Protein AF-A0A6P8H758-F1 (afdb_monomer)

Sequence (131 aa):
MPLFGKRHKSPRRKLEAGASNTLKSSLGLPEHSGNPSDPNNPVKLTLGGNELVFQDGEWYSETNPGVGGKGSAEVNKLQKQNTQLKEENNYLKYKIDVLLDMLAATTADCNVIEKELETLQSQKRTRSMQR

Radius of gyration: 37.42 Å; Cα contacts (8 Å, |Δi|>4): 47; chains: 1; bounding box: 58×77×105 Å

Solvent-accessible surface area (backbone atoms only — not comparable to full-atom values): 8219 Å² total; per-residue (Å²): 139,88,84,89,79,87,80,75,72,70,77,77,77,57,91,69,84,66,83,65,96,63,77,86,61,58,81,65,70,66,89,63,95,60,69,95,82,42,91,89,59,69,56,72,46,55,51,94,92,42,42,29,36,47,52,100,93,43,80,43,67,70,41,54,101,81,59,58,49,61,68,52,49,49,50,52,50,52,49,52,51,50,52,51,51,48,52,52,53,51,51,51,50,52,52,49,54,54,51,50,52,52,49,50,51,52,51,52,51,50,57,51,51,52,51,53,52,51,52,52,51,53,53,52,55,54,56,62,73,76,109

Secondary structure (DSSP, 8-state):
--------------TTTT--S------------S-TT-TTS-EEEEETTEEEEEETTEEEE-S-TTTSHHHHHHHHHHHHHHHHHHHHHHHHHHHHHHHHHHHHHHHHHHHHHHHHHHHHHHHHHHHHHT-

Foldseek 3Di:
DDDDDDPPPPPPPDPPPPPDDDAPQPPPPPPPPDDPPDPPDWDWGDGPNWIWTDDPNDIDTPPDPVVVCPVVVVVVVVVVVVVVVVVVVVVVVVVVVVVVVVVVVVVVVVVVVVVVVVVVVVVVVVVVVVD

Nearest PDB structures (foldseek):
  4bdy-assembly1_A  TM=5.944E-01  e=5.596E+00  Human spumaretrovirus
  3oyj-assembly1_A-2  TM=6.242E-01  e=5.247E+00  Human spumaretrovirus
  5yvd-assembly1_A  TM=7.396E-01  e=9.991E+00  Middle East respiratory syndrome-related coronavirus
  7ui0-assembly1_A  TM=4.454E-01  e=3.343E+00  Human alphaherpesvirus 1 strain KOS

Mean predicted aligned error: 18.82 Å

Organism: Actinia tenebrosa (NCBI:txid6105)

InterPro domains:
  IPR028118 Chibby family [PF14645] (2-117)
  IPR028118 Chibby family [cd07429] (1-109)

Structure (mmCIF, N/CA/C/O backbone):
data_AF-A0A6P8H758-F1
#
_entry.id   AF-A0A6P8H758-F1
#
loop_
_atom_site.group_PDB
_atom_site.id
_atom_site.type_symbol
_atom_site.label_atom_id
_atom_site.label_alt_id
_atom_site.label_comp_id
_atom_site.label_asym_id
_atom_site.label_entity_id
_atom_site.label_seq_id
_atom_site.pdbx_PDB_ins_code
_atom_site.Cartn_x
_atom_site.Cartn_y
_atom_site.Cartn_z
_atom_site.occupancy
_atom_site.B_iso_or_equiv
_atom_site.auth_seq_id
_atom_site.auth_comp_id
_atom_site.auth_asym_id
_atom_site.auth_atom_id
_atom_site.pdbx_PDB_model_num
ATOM 1 N N . MET A 1 1 ? 2.441 71.612 -24.488 1.00 49.22 1 MET A N 1
ATOM 2 C CA . MET A 1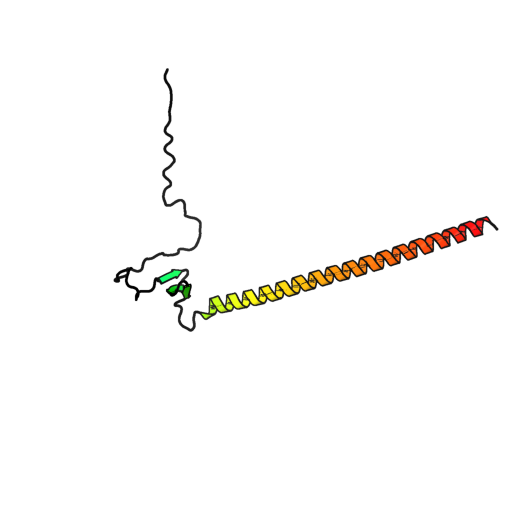 1 ? 1.441 70.697 -25.102 1.00 49.22 1 MET A CA 1
ATOM 3 C C . MET A 1 1 ? 1.863 70.513 -26.557 1.00 49.22 1 MET A C 1
ATOM 5 O O . MET A 1 1 ? 2.207 71.560 -27.095 1.00 49.22 1 MET A O 1
ATOM 9 N N . PRO A 1 2 ? 1.918 69.324 -27.208 1.00 51.97 2 PRO A N 1
ATOM 10 C CA . PRO A 1 2 ? 1.276 68.006 -26.977 1.00 51.97 2 PRO A CA 1
ATOM 11 C C . PRO A 1 2 ? 2.298 66.830 -26.782 1.00 51.97 2 PRO A C 1
ATOM 13 O O . PRO A 1 2 ? 3.481 67.039 -27.013 1.00 51.97 2 PRO A O 1
ATOM 16 N N . LEU A 1 3 ? 2.024 65.688 -26.113 1.00 49.72 3 LEU A N 1
ATOM 17 C CA . LEU A 1 3 ? 1.185 64.474 -26.356 1.00 49.72 3 LEU A CA 1
ATOM 18 C C . LEU A 1 3 ? 1.908 63.325 -27.122 1.00 49.72 3 LEU A C 1
ATOM 20 O O . LEU A 1 3 ? 2.201 63.469 -28.297 1.00 49.72 3 LEU A O 1
ATOM 24 N N . PHE A 1 4 ? 2.148 62.207 -26.408 1.00 59.25 4 PHE A N 1
ATOM 25 C CA . 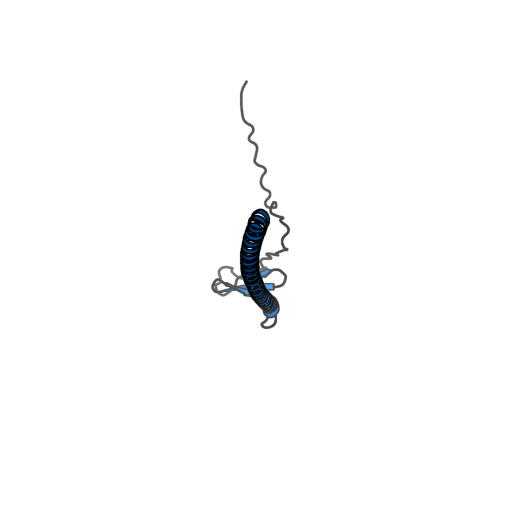PHE A 1 4 ? 2.260 60.772 -26.794 1.00 59.25 4 PHE A CA 1
ATOM 26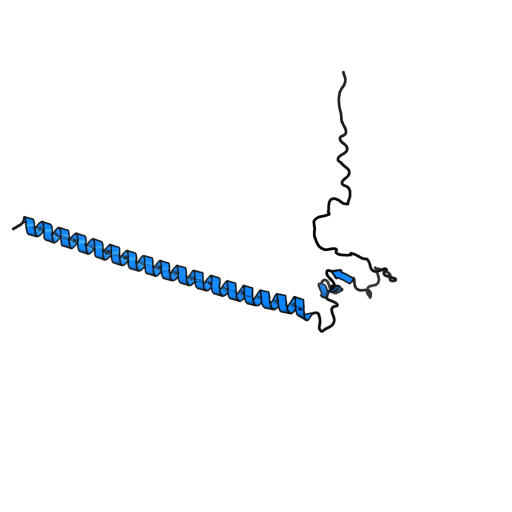 C C . PHE A 1 4 ? 2.915 60.372 -28.150 1.00 59.25 4 PHE A C 1
ATOM 28 O O . PHE A 1 4 ? 2.545 60.850 -29.204 1.00 59.25 4 PHE A O 1
ATOM 35 N N . GLY A 1 5 ? 3.839 59.406 -28.251 1.00 50.78 5 GLY A N 1
ATOM 36 C CA . GLY A 1 5 ? 3.990 58.192 -27.456 1.00 50.78 5 GLY A CA 1
ATOM 37 C C . GLY A 1 5 ? 5.352 57.512 -27.653 1.00 50.78 5 GLY A C 1
ATOM 38 O O . GLY A 1 5 ? 5.891 57.410 -28.756 1.00 50.78 5 GLY A O 1
ATOM 39 N N . LYS A 1 6 ? 5.909 57.016 -26.546 1.00 58.19 6 LYS A N 1
ATOM 40 C CA . LYS A 1 6 ? 7.106 56.173 -26.530 1.00 58.19 6 LYS A CA 1
ATOM 41 C C . LYS A 1 6 ? 6.787 54.855 -27.235 1.00 58.19 6 LYS A C 1
ATOM 43 O O . LYS A 1 6 ? 6.122 53.991 -26.671 1.00 58.19 6 LYS A O 1
ATOM 48 N N . ARG A 1 7 ? 7.309 54.657 -28.446 1.00 60.31 7 ARG A N 1
ATOM 49 C CA . ARG A 1 7 ? 7.455 53.312 -29.018 1.00 60.31 7 ARG A CA 1
ATOM 50 C C . ARG A 1 7 ? 8.572 52.621 -28.236 1.00 60.31 7 ARG A C 1
ATOM 52 O O . ARG A 1 7 ? 9.733 52.686 -28.636 1.00 60.31 7 ARG A O 1
ATOM 59 N N . HIS A 1 8 ? 8.238 51.988 -27.108 1.00 62.03 8 HIS A N 1
ATOM 60 C CA . HIS A 1 8 ? 9.107 50.964 -26.534 1.00 62.03 8 HIS A CA 1
ATOM 61 C C . HIS A 1 8 ? 9.273 49.898 -27.615 1.00 62.03 8 HIS A C 1
ATOM 63 O O . HIS A 1 8 ? 8.364 49.114 -27.879 1.00 62.03 8 HIS A O 1
ATOM 69 N N . LYS A 1 9 ? 10.417 49.915 -28.305 1.00 59.50 9 LYS A N 1
ATOM 70 C CA . LYS A 1 9 ? 10.852 48.760 -29.080 1.00 59.50 9 LYS A CA 1
ATOM 71 C C . LYS A 1 9 ? 10.972 47.641 -28.059 1.00 59.50 9 LYS A C 1
ATOM 73 O O . LYS A 1 9 ? 11.842 47.713 -27.191 1.00 59.50 9 LYS A O 1
ATOM 78 N N . SER A 1 10 ? 10.075 46.661 -28.123 1.00 59.84 10 SER A N 1
ATOM 79 C CA . SER A 1 10 ? 10.243 45.402 -27.407 1.00 59.84 10 SER A CA 1
ATOM 80 C C . SER A 1 10 ? 11.685 44.960 -27.659 1.00 59.84 10 SER A C 1
ATOM 82 O O . SER A 1 10 ? 12.098 44.985 -28.829 1.00 59.84 10 SER A O 1
ATOM 84 N N . PRO A 1 11 ? 12.480 44.644 -26.620 1.00 61.19 11 PRO A N 1
ATOM 85 C CA . PRO A 1 11 ? 13.837 44.170 -26.825 1.00 61.19 11 PRO A CA 1
ATOM 86 C C . PRO A 1 11 ? 13.790 43.072 -27.882 1.00 61.19 11 PRO A C 1
ATOM 88 O O . PRO A 1 11 ? 13.005 42.128 -27.753 1.00 61.19 11 PRO A O 1
ATOM 91 N N . ARG A 1 12 ? 14.543 43.237 -28.981 1.00 59.22 12 ARG A N 1
ATOM 92 C CA . ARG A 1 12 ? 14.665 42.171 -29.977 1.00 59.22 12 ARG A CA 1
ATOM 93 C C . ARG A 1 12 ? 15.145 40.959 -29.194 1.00 59.22 12 ARG A C 1
ATOM 95 O O . ARG A 1 12 ? 16.262 40.998 -28.679 1.00 59.22 12 ARG A O 1
ATOM 102 N N . ARG A 1 13 ? 14.297 39.934 -29.054 1.00 55.06 13 ARG A N 1
ATOM 103 C CA . ARG A 1 13 ? 14.719 38.641 -28.519 1.00 55.06 13 ARG A CA 1
ATOM 104 C C . ARG A 1 13 ? 15.908 38.221 -29.371 1.00 55.06 13 ARG A C 1
ATOM 106 O O . ARG A 1 13 ? 15.751 37.920 -30.551 1.00 55.06 13 ARG A O 1
ATOM 113 N N . LYS A 1 14 ? 17.106 38.312 -28.797 1.00 53.22 14 LYS A N 1
ATOM 114 C CA . LYS A 1 14 ? 18.283 37.652 -29.344 1.00 53.22 14 LYS A CA 1
ATOM 115 C C . LYS A 1 14 ? 17.900 36.174 -29.412 1.00 53.22 14 LYS A C 1
ATOM 117 O O . LYS A 1 14 ? 17.352 35.652 -28.441 1.00 53.22 14 LYS A O 1
ATOM 122 N N . LEU A 1 15 ? 18.149 35.529 -30.549 1.00 51.50 15 LEU A N 1
ATOM 123 C CA . LEU A 1 15 ? 17.863 34.104 -30.752 1.00 51.50 15 LEU A CA 1
ATOM 124 C C . LEU A 1 15 ? 18.610 33.198 -29.747 1.00 51.50 15 LEU A C 1
ATOM 126 O O . LEU A 1 15 ? 18.363 32.004 -29.700 1.00 51.50 15 LEU A O 1
ATOM 130 N N . GLU A 1 16 ? 19.487 33.774 -28.923 1.00 49.56 16 GLU A N 1
ATOM 131 C CA . GLU A 1 16 ? 20.274 33.091 -27.899 1.00 49.56 16 GLU A CA 1
ATOM 132 C C . GLU A 1 16 ? 19.608 33.019 -26.517 1.00 49.56 16 GLU A C 1
ATOM 134 O O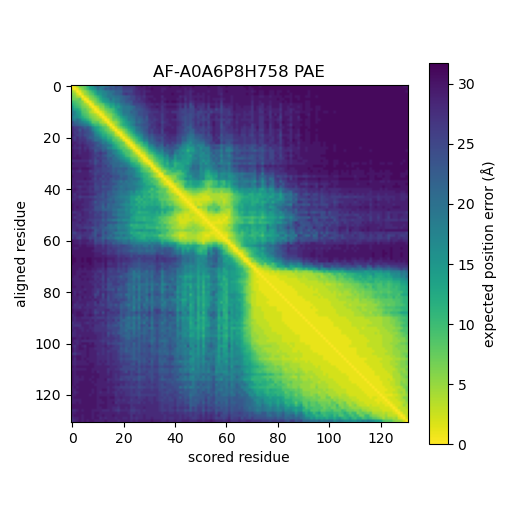 . GLU A 1 16 ? 20.165 32.421 -25.599 1.00 49.56 16 GLU A O 1
ATOM 139 N N . ALA A 1 17 ? 18.393 33.555 -26.339 1.00 46.84 17 ALA A N 1
ATOM 140 C CA . ALA A 1 17 ? 17.624 33.403 -25.094 1.00 46.84 17 ALA A CA 1
ATOM 141 C C . ALA A 1 17 ? 16.994 31.997 -24.946 1.00 46.84 17 ALA A C 1
ATOM 143 O O . ALA A 1 17 ? 15.838 31.857 -24.553 1.00 46.84 17 ALA A O 1
ATOM 144 N N . GLY A 1 18 ? 17.760 30.966 -25.300 1.00 46.62 18 GLY A N 1
ATOM 145 C CA . GLY A 1 18 ? 17.434 29.548 -25.184 1.00 46.62 18 GLY A CA 1
ATOM 146 C C . GLY A 1 18 ? 18.593 28.723 -24.624 1.00 46.62 18 GLY A C 1
ATOM 147 O O . GLY A 1 18 ? 18.555 27.502 -24.717 1.00 46.62 18 GLY A O 1
ATOM 148 N N . ALA A 1 19 ? 19.615 29.358 -24.033 1.00 50.16 19 ALA A N 1
ATOM 149 C CA . ALA A 1 19 ? 20.655 28.665 -23.275 1.00 50.16 19 ALA A CA 1
ATOM 150 C C . ALA A 1 19 ? 20.092 28.169 -21.928 1.00 50.16 19 ALA A C 1
ATOM 152 O O . ALA A 1 19 ? 20.466 28.641 -20.859 1.00 50.16 19 ALA A O 1
ATOM 153 N N . SER A 1 20 ? 19.135 27.243 -21.999 1.00 47.31 20 SER A N 1
ATOM 154 C CA . SER A 1 20 ? 18.794 26.357 -20.898 1.00 47.31 20 SER A CA 1
ATOM 155 C C . SER A 1 20 ? 19.682 25.128 -21.017 1.00 47.31 20 SER A C 1
ATOM 157 O O . SER A 1 20 ? 19.731 24.450 -22.041 1.00 47.31 20 SER A O 1
ATOM 159 N N . ASN A 1 21 ? 20.437 24.918 -19.957 1.00 53.72 21 ASN A N 1
ATOM 160 C CA . ASN A 1 21 ? 21.473 23.928 -19.735 1.00 53.72 21 ASN A CA 1
ATOM 161 C C . ASN A 1 21 ? 20.938 22.520 -20.026 1.00 53.72 21 ASN A C 1
ATOM 163 O O . ASN A 1 21 ? 20.461 21.822 -19.139 1.00 53.72 21 ASN A O 1
ATOM 167 N N . THR A 1 22 ? 21.019 22.087 -21.274 1.00 46.38 22 THR A N 1
ATOM 168 C CA . THR A 1 22 ? 20.780 20.705 -21.668 1.00 46.38 22 THR A CA 1
ATOM 169 C C . THR A 1 22 ? 21.757 20.416 -22.793 1.00 46.38 22 THR A C 1
ATOM 171 O O . THR A 1 22 ? 21.851 21.183 -23.740 1.00 46.38 22 THR A O 1
ATOM 174 N N . LEU A 1 23 ? 22.599 19.409 -22.552 1.00 46.44 23 LEU A N 1
ATOM 175 C CA . LEU A 1 23 ? 23.417 18.631 -23.482 1.00 46.44 23 LEU A CA 1
ATOM 176 C C . LEU A 1 23 ? 23.686 19.291 -24.840 1.00 46.44 23 LEU A C 1
ATOM 178 O O . LEU A 1 23 ? 22.765 19.515 -25.612 1.00 46.44 23 LEU A O 1
ATOM 182 N N . LYS A 1 24 ? 24.967 19.499 -25.170 1.00 48.91 24 LYS A N 1
ATOM 183 C CA . LYS A 1 24 ? 25.425 19.807 -26.531 1.00 48.91 24 LYS A CA 1
ATOM 184 C C . LYS A 1 24 ? 24.930 18.715 -27.495 1.00 48.91 24 LYS A C 1
ATOM 186 O O . LYS A 1 24 ? 25.667 17.790 -27.817 1.00 48.91 24 LYS A O 1
ATOM 191 N N . SER A 1 25 ? 23.686 18.800 -27.953 1.00 46.34 25 SER A N 1
ATOM 192 C CA . SER A 1 25 ? 23.251 18.205 -29.198 1.00 46.34 25 SER A CA 1
ATOM 193 C C . SER A 1 25 ? 23.976 19.024 -30.249 1.00 46.34 25 SER A C 1
ATOM 195 O O . SER A 1 25 ? 23.524 20.106 -30.631 1.00 46.34 25 SER A O 1
ATOM 197 N N . SER A 1 26 ? 25.163 18.576 -30.653 1.00 48.22 26 SER A N 1
ATOM 198 C CA . SER A 1 26 ? 25.680 19.014 -31.934 1.00 48.22 26 SER A CA 1
ATOM 199 C C . SER A 1 26 ? 24.677 18.495 -32.953 1.00 48.22 26 SER A C 1
ATOM 201 O O . SER A 1 26 ? 24.777 17.363 -33.416 1.00 48.22 26 SER A O 1
ATOM 203 N N . LEU A 1 27 ? 23.703 19.328 -33.314 1.00 46.47 27 LEU A N 1
ATOM 204 C CA . LEU A 1 27 ? 23.068 19.244 -34.617 1.00 46.47 27 LEU A CA 1
ATOM 205 C C . LEU A 1 27 ? 24.129 19.694 -35.632 1.00 46.47 27 LEU A C 1
ATOM 207 O O . LEU A 1 27 ? 23.988 20.704 -36.313 1.00 46.47 27 LEU A O 1
ATOM 211 N N . GLY A 1 28 ? 25.265 18.994 -35.647 1.00 45.19 28 GLY A N 1
ATOM 212 C CA . GLY A 1 28 ? 26.126 18.983 -36.798 1.00 45.19 28 GLY A CA 1
ATOM 213 C C . GLY A 1 28 ? 25.283 18.270 -37.823 1.00 45.19 28 GLY A C 1
ATOM 214 O O . GLY A 1 28 ? 25.181 17.050 -37.779 1.00 45.19 28 GLY A O 1
ATOM 215 N N . LEU A 1 29 ? 24.612 19.039 -38.680 1.00 46.62 29 LEU A N 1
ATOM 216 C CA . LEU A 1 29 ? 24.321 18.553 -40.015 1.00 46.62 29 LEU A CA 1
ATOM 217 C C . LEU A 1 29 ? 25.665 17.986 -40.480 1.00 46.62 29 LEU A C 1
ATOM 219 O O . LEU A 1 29 ? 26.620 18.769 -40.574 1.00 46.62 29 LEU A O 1
ATOM 223 N N . PRO A 1 30 ? 25.807 16.657 -40.654 1.00 49.19 30 PRO A N 1
ATOM 224 C CA . PRO A 1 30 ? 26.980 16.147 -41.335 1.00 49.19 30 PRO A CA 1
ATOM 225 C C . PRO A 1 30 ? 27.062 16.950 -42.628 1.00 49.19 30 PRO A C 1
ATOM 227 O O . PRO A 1 30 ? 26.019 17.311 -43.182 1.00 49.19 30 PRO A O 1
ATOM 230 N N . GLU A 1 31 ? 28.262 17.294 -43.072 1.00 50.47 31 GLU A N 1
ATOM 231 C CA . GLU A 1 31 ? 28.475 17.856 -44.399 1.00 50.47 31 GLU A CA 1
ATOM 232 C C . GLU A 1 31 ? 27.996 16.793 -45.401 1.00 50.47 31 GLU A C 1
ATOM 234 O O . GLU A 1 31 ? 28.723 15.892 -45.810 1.00 50.47 31 GLU A O 1
ATOM 239 N N . HIS A 1 32 ? 26.686 16.779 -45.628 1.00 51.47 32 HIS A N 1
ATOM 240 C CA . HIS A 1 32 ? 25.989 15.691 -46.263 1.00 51.47 32 HIS A CA 1
ATOM 241 C C . HIS A 1 32 ? 26.107 15.979 -47.744 1.00 51.47 32 HIS A C 1
ATOM 243 O O . HIS A 1 32 ? 25.408 16.827 -48.292 1.00 51.47 32 HIS A O 1
ATOM 249 N N . SER A 1 33 ? 27.048 15.298 -48.382 1.00 49.50 33 SER A N 1
ATOM 250 C CA . SER A 1 33 ? 27.320 15.365 -49.816 1.00 49.50 33 SER A CA 1
ATOM 251 C C . SER A 1 33 ? 26.185 14.788 -50.684 1.00 49.50 33 SER A C 1
ATOM 253 O O . SER A 1 33 ? 26.404 14.485 -51.855 1.00 49.50 33 SER A O 1
ATOM 255 N N . GLY A 1 34 ? 24.976 14.635 -50.132 1.00 57.25 34 GLY A N 1
ATOM 256 C CA . GLY A 1 34 ? 23.805 14.049 -50.772 1.00 57.25 34 GLY A CA 1
ATOM 257 C C . GLY A 1 34 ? 22.590 14.974 -50.730 1.00 57.25 34 GLY A C 1
ATOM 258 O O . GLY A 1 34 ? 22.449 15.841 -49.867 1.00 57.25 34 GLY A O 1
ATOM 259 N N . ASN A 1 35 ? 21.702 14.803 -51.705 1.00 55.62 35 ASN A N 1
ATOM 260 C CA . ASN A 1 35 ? 20.469 15.571 -51.815 1.00 55.62 35 ASN A CA 1
ATOM 261 C C . ASN A 1 35 ? 19.520 15.174 -50.658 1.00 55.62 35 ASN A C 1
ATOM 263 O O . ASN A 1 35 ? 19.187 13.997 -50.538 1.00 55.62 35 ASN A O 1
ATOM 267 N N . PRO A 1 36 ? 19.025 16.106 -49.823 1.00 55.31 36 PRO A N 1
ATOM 268 C CA . PRO A 1 36 ? 18.169 15.785 -48.669 1.00 55.31 36 PRO A CA 1
ATOM 269 C C . PRO A 1 36 ? 16.767 15.270 -49.046 1.00 55.31 36 PRO A C 1
ATOM 271 O O . PRO A 1 36 ? 15.981 14.924 -48.171 1.00 55.31 36 PRO A O 1
ATOM 274 N N . SER A 1 37 ? 16.435 15.247 -50.339 1.00 59.34 37 SER A N 1
ATOM 275 C CA . SER A 1 37 ? 15.173 14.728 -50.881 1.00 59.34 37 SER A CA 1
ATOM 276 C C . SER A 1 37 ? 15.282 13.299 -51.422 1.00 59.34 37 SER A C 1
ATOM 278 O O . SER A 1 37 ? 14.317 12.806 -52.001 1.00 59.34 37 SER A O 1
ATOM 280 N N . ASP A 1 38 ? 16.441 12.653 -51.283 1.00 66.31 38 ASP A N 1
ATOM 281 C CA . ASP A 1 38 ? 16.653 11.297 -51.780 1.00 66.31 38 ASP A CA 1
ATOM 282 C C . ASP A 1 38 ? 16.049 10.271 -50.797 1.00 66.31 38 ASP A C 1
ATOM 284 O O . ASP A 1 38 ? 16.498 10.195 -49.650 1.00 66.31 38 ASP A O 1
ATOM 288 N N . PRO A 1 39 ? 15.035 9.475 -51.189 1.00 61.94 39 PRO A N 1
ATOM 289 C CA . PRO A 1 39 ? 14.385 8.507 -50.297 1.0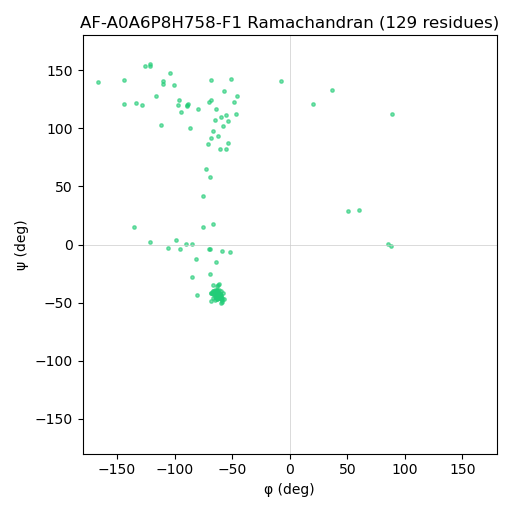0 61.94 39 PRO A CA 1
ATOM 290 C C . PRO A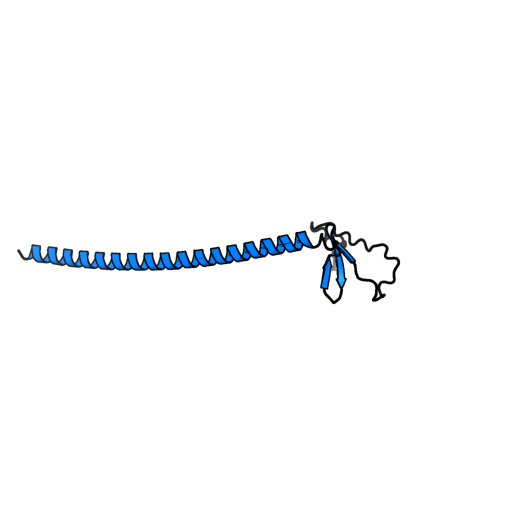 1 39 ? 15.323 7.388 -49.818 1.00 61.94 39 PRO A C 1
ATOM 292 O O . PRO A 1 39 ? 15.004 6.695 -48.856 1.00 61.94 39 PRO A O 1
ATOM 295 N N . ASN A 1 40 ? 16.481 7.217 -50.463 1.00 62.38 40 ASN A N 1
ATOM 296 C CA . ASN A 1 40 ? 17.505 6.249 -50.066 1.00 62.38 40 ASN A CA 1
ATOM 297 C C . ASN A 1 40 ? 18.470 6.770 -48.993 1.00 62.38 40 ASN A C 1
ATOM 299 O O . ASN A 1 40 ? 19.380 6.043 -48.595 1.00 62.38 40 ASN A O 1
ATOM 303 N N . ASN A 1 41 ? 18.299 8.008 -48.527 1.00 65.69 41 ASN A N 1
ATOM 304 C CA . ASN A 1 41 ? 19.179 8.598 -47.535 1.00 65.69 41 ASN A CA 1
ATOM 305 C C . ASN A 1 41 ? 18.456 8.810 -46.190 1.00 65.69 41 ASN A C 1
ATOM 307 O O . ASN A 1 41 ? 17.674 9.755 -46.053 1.00 65.69 41 ASN A O 1
ATOM 311 N N . PRO A 1 42 ? 18.696 7.949 -45.185 1.00 72.12 42 PRO A N 1
ATOM 312 C CA . PRO A 1 42 ? 18.043 8.068 -43.889 1.00 72.12 42 PRO A CA 1
ATOM 313 C C . PRO A 1 42 ? 18.519 9.306 -43.119 1.00 72.12 42 PRO A C 1
ATOM 315 O O . PRO A 1 42 ? 19.707 9.630 -43.095 1.00 72.12 42 PRO A O 1
ATOM 318 N N . VAL A 1 43 ? 17.595 9.973 -42.422 1.00 80.81 43 VAL A N 1
ATOM 319 C CA . VAL A 1 43 ? 17.935 11.096 -41.536 1.00 80.81 43 VAL A CA 1
ATOM 320 C C . VAL A 1 43 ? 18.672 10.556 -40.313 1.00 80.81 43 VAL A C 1
ATOM 322 O O . VAL A 1 43 ? 18.131 9.723 -39.586 1.00 80.81 43 VAL A O 1
ATOM 325 N N . LYS A 1 44 ? 19.888 11.057 -40.073 1.00 80.75 44 LYS A N 1
ATOM 326 C CA . LYS A 1 44 ? 20.736 10.655 -38.946 1.00 80.75 44 LYS A CA 1
ATOM 327 C C . LYS A 1 44 ? 20.867 11.758 -37.894 1.00 80.75 44 LYS A C 1
ATOM 329 O O . LYS A 1 44 ? 21.004 12.930 -38.239 1.00 80.75 44 LYS A O 1
ATOM 334 N N . LEU A 1 45 ? 20.852 11.394 -36.613 1.00 79.06 45 LEU A N 1
ATOM 335 C CA . LEU A 1 45 ? 20.999 12.299 -35.472 1.00 79.06 45 LEU A CA 1
ATOM 336 C C . LEU A 1 45 ? 21.992 11.736 -34.453 1.00 79.06 45 LEU A C 1
ATOM 338 O O . LEU A 1 45 ? 21.773 10.675 -33.882 1.00 79.06 45 LEU A O 1
ATOM 342 N N . THR A 1 46 ? 23.051 12.484 -34.153 1.00 74.44 46 THR A N 1
ATOM 343 C CA . THR A 1 46 ? 24.006 12.116 -33.102 1.00 74.44 46 THR A CA 1
ATOM 344 C C . THR A 1 46 ? 23.638 12.780 -31.775 1.00 74.44 46 THR A C 1
ATOM 346 O O . THR A 1 46 ? 23.729 14.004 -31.648 1.00 74.44 46 THR A O 1
ATOM 349 N N . LEU A 1 47 ? 23.260 11.998 -30.762 1.00 72.50 47 LEU A N 1
ATOM 350 C CA . LEU A 1 47 ? 22.955 12.491 -29.416 1.00 72.50 47 LEU A CA 1
ATOM 351 C C . LEU A 1 47 ? 23.742 11.708 -28.364 1.00 72.50 47 LEU A C 1
ATOM 353 O O . LEU A 1 47 ? 23.593 10.497 -28.231 1.00 72.50 47 LEU A O 1
ATOM 357 N N . GLY A 1 48 ? 24.583 12.401 -27.591 1.00 60.75 48 GLY A N 1
ATOM 358 C CA . GLY A 1 48 ? 25.309 11.787 -26.472 1.00 60.75 48 GLY A CA 1
ATOM 359 C C . GLY A 1 48 ? 26.244 10.637 -26.869 1.00 60.75 48 GLY A C 1
ATOM 360 O O . GLY A 1 48 ? 26.440 9.725 -26.075 1.00 60.75 48 GLY A O 1
ATOM 361 N N . GLY A 1 49 ? 26.798 10.664 -28.086 1.00 66.12 49 GLY A N 1
ATOM 362 C CA . GLY A 1 49 ? 27.667 9.603 -28.613 1.00 66.12 49 GLY A CA 1
ATOM 363 C C . GLY A 1 49 ? 26.929 8.426 -29.261 1.00 66.12 49 GLY A C 1
ATOM 364 O O . GLY A 1 49 ? 27.589 7.513 -29.746 1.00 66.12 49 GLY A O 1
ATOM 365 N N . ASN A 1 50 ? 25.593 8.459 -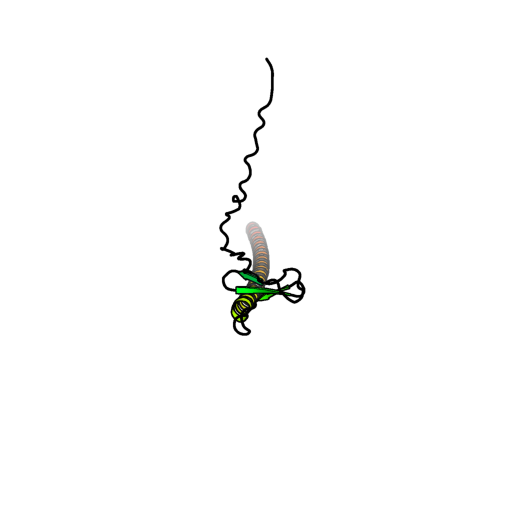29.306 1.00 67.69 50 ASN A N 1
ATOM 366 C CA . ASN A 1 50 ? 24.777 7.502 -30.050 1.00 67.69 50 ASN A CA 1
ATOM 367 C C . ASN A 1 50 ? 24.327 8.124 -31.376 1.00 67.69 50 ASN A C 1
ATOM 369 O O . ASN A 1 50 ? 23.917 9.285 -31.401 1.00 67.69 50 ASN A O 1
ATOM 373 N N . GLU A 1 51 ? 24.382 7.351 -32.455 1.00 75.00 51 GLU A N 1
ATOM 374 C CA . GLU A 1 51 ? 23.850 7.718 -33.769 1.00 75.00 51 GLU A CA 1
ATOM 375 C C . GLU A 1 51 ? 22.446 7.121 -33.909 1.00 75.00 51 GLU A C 1
ATOM 377 O O . GLU A 1 51 ? 22.253 5.929 -33.684 1.00 75.00 51 GLU A O 1
ATOM 382 N N . LEU A 1 52 ? 21.452 7.958 -34.197 1.00 80.75 52 LEU A N 1
ATOM 383 C CA . LEU A 1 52 ? 20.060 7.574 -34.398 1.00 80.75 52 LEU A CA 1
ATOM 384 C C . LEU A 1 52 ? 19.689 7.747 -35.871 1.00 80.75 52 LEU A C 1
ATOM 386 O O . LEU A 1 52 ? 20.023 8.764 -36.463 1.00 80.75 52 LEU A O 1
ATOM 390 N N . VAL A 1 53 ? 18.957 6.799 -36.437 1.00 83.00 53 VAL A N 1
ATOM 391 C CA . VAL A 1 53 ? 18.468 6.768 -37.815 1.00 83.00 53 VAL A CA 1
ATOM 392 C C . VAL A 1 53 ? 16.943 6.804 -37.800 1.00 83.00 53 VAL A C 1
ATOM 394 O O . VAL A 1 53 ? 16.315 5.996 -37.122 1.00 83.00 53 VAL A O 1
ATOM 397 N N . PHE A 1 54 ? 16.337 7.725 -38.545 1.00 75.81 54 PHE A N 1
ATOM 398 C CA . PHE A 1 54 ? 14.887 7.779 -38.716 1.00 75.81 54 PHE A CA 1
ATOM 399 C C . PHE A 1 54 ? 14.448 6.926 -39.912 1.00 75.81 54 PHE A C 1
ATOM 401 O O . PHE A 1 54 ? 14.858 7.193 -41.044 1.00 75.81 54 PHE A O 1
ATOM 408 N N . GLN A 1 55 ? 13.604 5.923 -39.666 1.00 76.56 55 GLN A N 1
ATOM 409 C CA . GLN A 1 55 ? 13.047 5.025 -40.682 1.00 76.56 55 GLN A CA 1
ATOM 410 C C . GLN A 1 55 ? 11.600 4.664 -40.311 1.00 76.56 55 GLN A C 1
ATOM 412 O O . GLN A 1 55 ? 11.283 4.519 -39.138 1.00 76.56 55 GLN A O 1
ATOM 417 N N . ASP A 1 56 ? 10.697 4.569 -41.289 1.00 74.88 56 ASP A N 1
ATOM 418 C CA . ASP A 1 56 ? 9.294 4.149 -41.093 1.00 74.88 56 ASP A CA 1
ATOM 419 C C . ASP A 1 56 ? 8.515 4.882 -39.976 1.00 74.88 56 ASP A C 1
ATOM 421 O O . ASP A 1 56 ? 7.579 4.345 -39.391 1.00 74.88 56 ASP A O 1
ATOM 425 N N . GLY A 1 57 ? 8.871 6.139 -39.684 1.00 76.31 57 GLY A N 1
ATOM 426 C CA . GLY A 1 57 ? 8.222 6.940 -38.639 1.00 76.31 57 GLY A CA 1
ATOM 427 C C . GLY A 1 57 ? 8.821 6.784 -37.237 1.00 76.31 57 GLY A C 1
ATOM 428 O O . GLY A 1 57 ? 8.378 7.475 -36.318 1.00 76.31 57 GLY A O 1
ATOM 429 N N . GLU A 1 58 ? 9.841 5.943 -37.068 1.00 72.00 58 GLU A N 1
ATOM 430 C CA . GLU A 1 58 ? 10.488 5.654 -35.788 1.00 72.00 58 GLU A CA 1
ATOM 431 C C . GLU A 1 58 ? 11.993 5.976 -35.819 1.00 72.00 58 GLU A C 1
ATOM 433 O O . GLU A 1 58 ? 12.639 5.994 -36.868 1.00 72.00 58 GLU A O 1
ATOM 438 N N . TRP A 1 59 ? 12.563 6.271 -34.646 1.00 78.62 59 TRP A N 1
ATOM 439 C CA . TRP A 1 59 ? 14.003 6.490 -34.479 1.00 78.62 59 TRP A CA 1
ATOM 440 C C . TRP A 1 59 ? 14.673 5.209 -33.979 1.00 78.62 59 TRP A C 1
ATOM 442 O O . TRP A 1 59 ? 14.381 4.736 -32.881 1.00 78.62 59 TRP A O 1
ATOM 452 N N . TYR A 1 60 ? 15.623 4.698 -34.752 1.00 71.56 60 TYR A N 1
ATOM 453 C CA . TYR A 1 60 ? 16.445 3.535 -34.430 1.00 71.56 60 TYR A CA 1
ATOM 454 C C . TYR A 1 60 ? 17.841 3.976 -34.019 1.00 71.56 60 TYR A C 1
ATOM 456 O O . TYR A 1 60 ? 18.349 4.959 -34.535 1.00 71.56 60 TYR A O 1
ATOM 464 N N . SER A 1 61 ? 18.498 3.258 -33.115 1.00 70.69 61 SER A N 1
ATOM 465 C CA . SER A 1 61 ? 19.902 3.529 -32.789 1.00 70.69 61 SER A CA 1
ATOM 466 C C . SER A 1 61 ? 20.807 2.722 -33.722 1.00 70.69 61 SER A C 1
ATOM 468 O O . SER A 1 61 ? 20.767 1.497 -33.685 1.00 70.69 61 SER A O 1
ATOM 470 N N . GLU A 1 62 ? 21.644 3.390 -34.522 1.00 64.31 62 GLU A N 1
ATOM 471 C CA . GLU A 1 62 ? 22.687 2.806 -35.393 1.00 64.31 62 GLU A CA 1
ATOM 472 C C . GLU A 1 62 ? 23.917 2.347 -34.589 1.00 64.31 62 GLU A C 1
ATOM 474 O O . GLU A 1 62 ? 24.990 2.054 -35.114 1.00 64.31 62 GLU A O 1
ATOM 479 N N . THR A 1 63 ? 23.793 2.236 -33.269 1.00 55.22 63 THR A N 1
ATOM 480 C CA . THR A 1 63 ? 24.781 1.499 -32.500 1.00 55.22 63 THR A CA 1
ATOM 481 C C . THR A 1 63 ? 24.717 0.043 -32.941 1.00 55.22 63 THR A C 1
ATOM 483 O O . THR A 1 63 ? 23.692 -0.606 -32.757 1.00 55.22 63 THR A O 1
ATOM 486 N N . ASN A 1 64 ? 25.830 -0.423 -33.525 1.00 45.34 64 ASN A N 1
ATOM 487 C CA . ASN A 1 64 ? 26.249 -1.809 -33.762 1.00 45.34 64 ASN A CA 1
ATOM 488 C C . ASN A 1 64 ? 25.327 -2.854 -33.097 1.00 45.34 64 ASN A C 1
ATOM 490 O O . ASN A 1 64 ? 25.022 -2.680 -31.918 1.00 45.34 64 ASN A O 1
ATOM 494 N N . PRO A 1 65 ? 25.007 -4.007 -33.713 1.00 47.34 65 PRO A N 1
ATOM 495 C CA . PRO A 1 65 ? 24.179 -5.061 -33.100 1.00 47.34 65 PRO A CA 1
ATOM 496 C C . PRO A 1 65 ? 24.609 -5.548 -31.690 1.00 47.34 65 PRO A C 1
ATOM 498 O O . PRO A 1 65 ? 23.888 -6.317 -31.065 1.00 47.34 65 PRO A O 1
ATOM 501 N N . GLY A 1 66 ? 25.757 -5.102 -31.157 1.00 46.72 66 GLY A N 1
ATOM 502 C CA . GLY A 1 66 ? 26.192 -5.273 -29.762 1.00 46.72 66 GLY A CA 1
ATOM 503 C C . GLY A 1 66 ? 26.119 -4.039 -28.832 1.00 46.72 66 GLY A C 1
ATOM 504 O O . GLY A 1 66 ? 26.419 -4.167 -27.648 1.00 46.72 66 GLY A O 1
ATOM 505 N N . VAL A 1 67 ? 25.732 -2.846 -29.301 1.00 46.41 67 VAL A N 1
ATOM 506 C CA . VAL A 1 67 ? 25.685 -1.582 -28.526 1.00 46.41 67 VAL A CA 1
ATOM 507 C C . VAL A 1 67 ? 24.269 -0.965 -28.490 1.00 46.41 67 VAL A C 1
ATOM 509 O O . VAL A 1 67 ? 24.036 0.026 -27.807 1.00 46.41 67 VAL A O 1
ATOM 512 N N . GLY A 1 68 ? 23.266 -1.621 -29.084 1.00 45.31 68 GLY A N 1
ATOM 513 C CA . GLY A 1 68 ? 21.848 -1.439 -28.718 1.00 45.31 68 GLY A CA 1
ATOM 514 C C . GLY A 1 68 ? 21.482 -2.019 -27.335 1.00 45.31 68 GLY A C 1
ATOM 515 O O . GLY A 1 68 ? 20.358 -1.876 -26.858 1.00 45.31 68 GLY A O 1
ATOM 516 N N . GLY A 1 69 ? 22.436 -2.673 -26.662 1.00 48.50 69 GLY A N 1
ATOM 517 C CA . GLY A 1 69 ? 22.192 -3.466 -25.456 1.00 48.50 69 GLY A CA 1
ATOM 518 C C . GLY A 1 69 ? 22.177 -2.699 -24.133 1.00 48.50 69 GLY A C 1
ATOM 519 O O . GLY A 1 69 ? 21.481 -3.124 -23.222 1.00 48.50 69 GLY A O 1
ATOM 520 N N . LYS A 1 70 ? 22.890 -1.573 -23.976 1.00 49.62 70 LYS A N 1
ATOM 521 C CA . LYS A 1 70 ? 22.997 -0.915 -22.651 1.00 49.62 70 LYS A CA 1
ATOM 522 C C . LYS A 1 70 ? 21.790 -0.051 -22.291 1.00 49.62 70 LYS A C 1
ATOM 524 O O . LYS A 1 70 ? 21.306 -0.152 -21.171 1.00 49.62 70 LYS A O 1
ATOM 529 N N . GLY A 1 71 ? 21.279 0.748 -23.230 1.00 55.78 71 GLY A N 1
ATOM 530 C CA . GLY A 1 71 ? 20.074 1.556 -23.006 1.00 55.78 71 GLY A CA 1
ATOM 531 C C . GLY A 1 71 ? 18.833 0.682 -22.832 1.00 55.78 71 GLY A C 1
ATOM 532 O O . GLY A 1 71 ? 18.099 0.848 -21.868 1.00 55.78 71 GLY A O 1
ATOM 533 N N . SER A 1 72 ? 18.652 -0.317 -23.700 1.00 67.00 72 SER A N 1
ATOM 534 C CA . SER A 1 72 ? 17.518 -1.242 -23.608 1.00 67.00 72 SER A CA 1
ATOM 535 C C . SER A 1 72 ? 17.608 -2.165 -22.385 1.00 67.00 72 SER A C 1
ATOM 537 O O . SER A 1 72 ? 16.613 -2.342 -21.687 1.00 67.00 72 SER A O 1
ATOM 539 N N . ALA A 1 73 ? 18.783 -2.714 -22.041 1.00 75.62 73 ALA A N 1
ATOM 540 C CA . ALA A 1 73 ? 18.911 -3.544 -20.837 1.00 75.62 73 ALA A CA 1
ATOM 541 C C . ALA A 1 73 ? 18.708 -2.739 -19.547 1.00 75.62 73 ALA A C 1
ATOM 543 O O . ALA A 1 73 ? 18.048 -3.234 -18.634 1.00 75.62 73 ALA A O 1
ATOM 544 N N . GLU A 1 74 ? 19.224 -1.508 -19.472 1.00 79.50 74 GLU A N 1
ATOM 545 C CA . GLU A 1 74 ? 19.009 -0.648 -18.306 1.00 79.50 74 GLU A CA 1
ATOM 546 C C . GLU A 1 74 ? 17.545 -0.208 -18.205 1.00 79.50 74 GLU A C 1
ATOM 548 O O . GLU A 1 74 ? 16.964 -0.291 -17.129 1.00 79.50 74 GLU A O 1
ATOM 553 N N . VAL A 1 75 ? 16.896 0.150 -19.319 1.00 82.62 75 VAL A N 1
ATOM 554 C CA . VAL A 1 75 ? 15.454 0.455 -19.344 1.00 82.62 75 VAL A CA 1
ATOM 555 C C . VAL A 1 75 ? 14.630 -0.755 -18.900 1.00 82.62 75 VAL A C 1
ATOM 557 O O . VAL A 1 75 ? 13.769 -0.619 -18.034 1.00 82.62 75 VAL A O 1
ATOM 560 N N . ASN A 1 76 ? 14.933 -1.953 -19.404 1.00 84.62 76 ASN A N 1
ATOM 561 C CA . ASN A 1 76 ? 14.254 -3.185 -18.998 1.00 84.62 76 ASN A CA 1
ATOM 562 C C . ASN A 1 76 ? 14.479 -3.509 -17.512 1.00 84.62 76 ASN A C 1
ATOM 564 O O . ASN A 1 76 ? 13.560 -3.950 -16.820 1.00 84.62 76 ASN A O 1
ATOM 568 N N . LYS A 1 77 ? 15.692 -3.289 -16.996 1.00 92.50 77 LYS A N 1
ATOM 569 C CA . LYS A 1 77 ? 16.017 -3.472 -15.577 1.00 92.50 77 LYS A CA 1
ATOM 570 C C . LYS A 1 77 ? 15.255 -2.476 -14.704 1.00 92.50 77 LYS A C 1
ATOM 572 O O . LYS A 1 77 ? 14.632 -2.892 -13.729 1.00 92.50 77 LYS A O 1
ATOM 577 N N . LEU A 1 78 ? 15.254 -1.196 -15.072 1.00 92.38 78 LEU A N 1
ATOM 578 C CA . LEU A 1 78 ? 14.506 -0.149 -14.377 1.00 92.38 78 LEU A CA 1
ATOM 579 C C . LEU A 1 78 ? 13.002 -0.428 -14.409 1.00 92.38 78 LEU A C 1
ATOM 581 O O . LEU A 1 78 ? 12.326 -0.247 -13.399 1.00 92.38 78 LEU A O 1
ATOM 585 N N . GLN A 1 79 ? 12.476 -0.928 -15.527 1.00 94.50 79 GLN A N 1
ATOM 586 C CA . GLN A 1 79 ? 11.074 -1.311 -15.642 1.00 94.50 79 GLN A CA 1
ATOM 587 C C . GLN A 1 79 ? 10.726 -2.465 -14.696 1.00 94.50 79 GLN A C 1
ATOM 589 O O . GLN A 1 79 ? 9.738 -2.357 -13.974 1.00 94.50 79 GLN A O 1
ATOM 594 N N . LYS A 1 80 ? 11.564 -3.509 -14.620 1.00 96.25 80 LYS A N 1
ATOM 595 C CA . LYS A 1 80 ? 11.396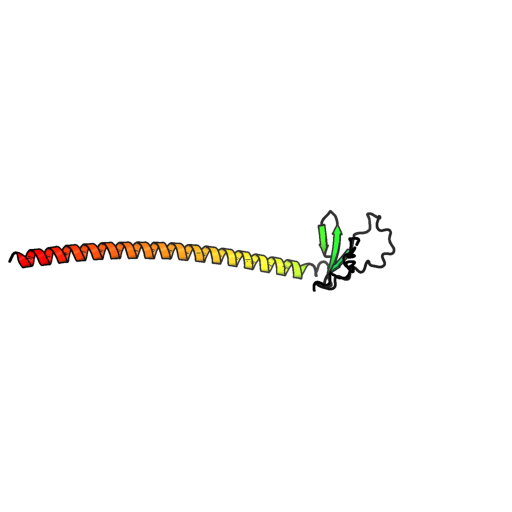 -4.618 -13.661 1.00 96.25 80 LYS A CA 1
ATOM 596 C C . LYS A 1 80 ? 11.458 -4.154 -12.205 1.00 96.25 80 LYS A C 1
ATOM 598 O O . LYS A 1 80 ? 10.657 -4.586 -11.383 1.00 96.25 80 LYS A O 1
ATOM 603 N N . GLN A 1 81 ? 12.388 -3.258 -11.879 1.00 97.19 81 GLN A N 1
ATOM 604 C CA . GLN A 1 81 ? 12.467 -2.683 -10.535 1.00 97.19 81 GLN A CA 1
ATOM 605 C C . GLN A 1 81 ? 11.229 -1.844 -10.215 1.00 97.19 81 GLN A C 1
ATOM 607 O O . GLN A 1 81 ? 10.695 -1.927 -9.116 1.00 97.19 81 GLN A O 1
ATOM 612 N N . ASN A 1 82 ? 10.729 -1.067 -11.176 1.00 97.06 82 ASN A N 1
ATOM 613 C CA . ASN A 1 82 ? 9.528 -0.262 -10.991 1.00 97.06 82 ASN A CA 1
ATOM 614 C C . ASN A 1 82 ? 8.281 -1.135 -10.779 1.00 97.06 82 ASN A C 1
ATOM 616 O O . ASN A 1 82 ? 7.466 -0.821 -9.916 1.00 97.06 82 ASN A O 1
ATOM 620 N N . THR A 1 83 ? 8.136 -2.238 -11.524 1.00 97.69 83 THR A N 1
ATOM 621 C CA . THR A 1 83 ? 7.032 -3.189 -11.319 1.00 97.69 83 THR A CA 1
ATOM 622 C C . THR A 1 83 ? 7.125 -3.862 -9.956 1.00 97.69 83 THR A C 1
ATOM 624 O O . THR A 1 83 ? 6.137 -3.858 -9.230 1.00 97.69 83 THR A O 1
ATOM 627 N N . GLN A 1 84 ? 8.314 -4.323 -9.558 1.00 98.31 84 GLN A N 1
ATOM 628 C CA . GLN A 1 84 ? 8.524 -4.913 -8.235 1.00 98.31 84 GLN A CA 1
ATOM 629 C C . GLN A 1 84 ? 8.191 -3.917 -7.114 1.00 98.31 84 GLN A C 1
ATOM 631 O O . GLN A 1 84 ? 7.438 -4.236 -6.201 1.00 98.31 84 GLN A O 1
ATOM 636 N N . LEU A 1 85 ? 8.680 -2.677 -7.210 1.00 98.56 85 LEU A N 1
ATOM 637 C CA . LEU A 1 85 ? 8.389 -1.635 -6.222 1.00 98.56 85 LEU A CA 1
ATOM 638 C C . LEU A 1 85 ? 6.896 -1.295 -6.158 1.00 98.56 85 LEU A C 1
ATOM 640 O O . LEU A 1 85 ? 6.380 -1.001 -5.081 1.00 98.56 85 LEU A O 1
ATOM 644 N N . LYS A 1 86 ? 6.180 -1.331 -7.287 1.00 98.38 86 LYS A N 1
ATOM 645 C CA . LYS A 1 86 ? 4.722 -1.142 -7.313 1.00 98.38 86 LYS A CA 1
ATOM 646 C C . LYS A 1 86 ? 3.988 -2.285 -6.621 1.00 98.38 86 LYS A C 1
ATOM 648 O O . LYS A 1 86 ? 3.058 -2.023 -5.864 1.00 98.38 86 LYS A O 1
ATOM 653 N N . GLU A 1 87 ? 4.403 -3.524 -6.859 1.00 98.31 87 GLU A N 1
ATOM 654 C CA . GLU A 1 87 ? 3.840 -4.702 -6.196 1.00 98.31 87 GLU A CA 1
ATOM 655 C C . GLU A 1 87 ? 4.087 -4.659 -4.686 1.00 98.31 87 GLU A C 1
ATOM 657 O O . GLU A 1 87 ? 3.143 -4.805 -3.911 1.00 98.31 87 GLU A O 1
ATOM 662 N N . GLU A 1 88 ? 5.313 -4.352 -4.257 1.00 98.31 88 GLU A N 1
ATOM 663 C CA . GLU A 1 88 ? 5.651 -4.166 -2.844 1.00 98.31 88 GLU A CA 1
ATOM 664 C C . GLU A 1 88 ? 4.841 -3.025 -2.217 1.00 98.31 88 GLU A C 1
ATOM 666 O O . GLU A 1 88 ? 4.300 -3.177 -1.123 1.00 98.31 88 GLU A O 1
ATOM 671 N N . ASN A 1 89 ? 4.679 -1.895 -2.916 1.00 98.56 89 ASN A N 1
ATOM 672 C CA . ASN A 1 89 ? 3.863 -0.784 -2.429 1.00 98.56 89 ASN A CA 1
ATOM 673 C C . ASN A 1 89 ? 2.390 -1.184 -2.252 1.00 98.56 89 ASN A C 1
ATOM 675 O O . ASN A 1 89 ? 1.776 -0.834 -1.245 1.00 98.56 89 ASN A O 1
ATOM 679 N N . ASN A 1 90 ? 1.831 -1.938 -3.201 1.00 98.50 90 ASN A N 1
ATOM 680 C CA . ASN A 1 90 ? 0.465 -2.448 -3.111 1.00 98.50 90 ASN A CA 1
ATOM 681 C C . ASN A 1 90 ? 0.315 -3.462 -1.968 1.00 98.50 90 ASN A C 1
ATOM 683 O O . ASN A 1 90 ? -0.653 -3.393 -1.214 1.00 98.50 90 ASN A O 1
ATOM 687 N N . TYR A 1 91 ? 1.288 -4.357 -1.793 1.00 98.69 91 TYR A N 1
ATOM 688 C CA . TYR A 1 91 ? 1.300 -5.320 -0.695 1.00 98.69 91 TYR A CA 1
ATOM 689 C C . TYR A 1 91 ? 1.377 -4.631 0.673 1.00 98.69 91 TYR A C 1
ATOM 691 O O . TYR A 1 91 ? 0.650 -4.991 1.599 1.00 98.69 91 TYR A O 1
ATOM 699 N N . LEU A 1 92 ? 2.216 -3.599 0.801 1.00 98.81 92 LEU A N 1
ATOM 700 C CA . LEU A 1 92 ? 2.315 -2.807 2.026 1.00 98.81 92 LEU A CA 1
ATOM 701 C C . LEU A 1 92 ? 1.007 -2.079 2.342 1.00 98.81 92 LEU A C 1
ATOM 703 O O . LEU A 1 92 ? 0.592 -2.092 3.498 1.00 98.81 92 LEU A O 1
ATOM 707 N N . LYS A 1 93 ? 0.336 -1.500 1.338 1.00 98.62 93 LYS A N 1
ATOM 708 C CA . LYS A 1 93 ? -0.995 -0.894 1.516 1.00 98.62 93 LYS A CA 1
ATOM 709 C C . LYS A 1 93 ? -2.006 -1.911 2.038 1.00 98.62 93 LYS A C 1
ATOM 711 O O . LYS A 1 93 ? -2.611 -1.669 3.072 1.00 98.62 93 LYS A O 1
ATOM 716 N N . TYR A 1 94 ? -2.086 -3.081 1.406 1.00 98.75 94 TYR A N 1
ATOM 717 C CA . TYR A 1 94 ? -2.975 -4.152 1.858 1.00 98.75 94 TYR A CA 1
ATOM 718 C C . TYR A 1 94 ? -2.685 -4.580 3.304 1.00 98.75 94 TYR A C 1
ATOM 720 O O . TYR A 1 94 ? -3.597 -4.770 4.103 1.00 98.75 94 TYR A O 1
ATOM 728 N N . LYS A 1 95 ? -1.405 -4.691 3.678 1.00 98.75 95 LYS A N 1
ATOM 729 C CA . LYS A 1 95 ? -1.015 -5.021 5.053 1.00 98.75 95 LYS A CA 1
ATOM 730 C C . LYS A 1 95 ? -1.456 -3.947 6.051 1.00 98.75 95 LYS A C 1
ATOM 732 O O . LYS A 1 95 ? -1.854 -4.296 7.158 1.00 98.75 95 LYS A O 1
ATOM 737 N N . ILE A 1 96 ? -1.369 -2.669 5.680 1.00 98.75 96 ILE A N 1
ATOM 738 C CA . ILE A 1 96 ? -1.860 -1.562 6.509 1.00 98.75 96 ILE A CA 1
ATOM 739 C C . ILE A 1 96 ? -3.373 -1.677 6.690 1.00 98.75 96 ILE A C 1
ATOM 741 O O . ILE A 1 96 ? -3.827 -1.616 7.828 1.00 98.75 96 ILE A O 1
ATOM 745 N N . ASP A 1 97 ? -4.126 -1.910 5.616 1.00 98.69 97 ASP A N 1
ATOM 746 C CA . ASP A 1 97 ? -5.588 -2.030 5.675 1.00 98.69 97 ASP A CA 1
ATOM 747 C C . ASP A 1 97 ? -6.018 -3.171 6.612 1.00 98.69 97 ASP A C 1
ATOM 749 O O . ASP A 1 97 ? -6.796 -2.956 7.538 1.00 98.69 97 ASP A O 1
ATOM 753 N N . VAL A 1 98 ? -5.411 -4.355 6.474 1.00 98.69 98 VAL A N 1
ATOM 754 C CA . VAL A 1 98 ? -5.683 -5.493 7.371 1.00 98.69 98 VAL A CA 1
ATOM 755 C C . VAL A 1 98 ? -5.335 -5.164 8.824 1.00 98.69 98 VAL A C 1
ATOM 757 O O . VAL A 1 98 ? -6.082 -5.512 9.736 1.00 98.69 98 VAL A O 1
ATOM 760 N N . LEU A 1 99 ? -4.205 -4.497 9.074 1.00 98.81 99 LEU A N 1
ATOM 761 C CA . LEU A 1 99 ? -3.820 -4.118 10.436 1.00 98.81 99 LEU A CA 1
ATOM 762 C C . LEU A 1 99 ? -4.775 -3.084 11.040 1.00 98.81 99 LEU A C 1
ATOM 764 O O . LEU A 1 99 ? -5.036 -3.143 12.241 1.00 98.81 99 LEU A O 1
ATOM 768 N N . LEU A 1 100 ? -5.306 -2.164 10.232 1.00 98.88 100 LEU A N 1
ATOM 769 C CA . LEU A 1 100 ? -6.327 -1.216 10.668 1.00 98.88 100 LEU A CA 1
ATOM 770 C C . LEU A 1 100 ? -7.631 -1.932 11.023 1.00 98.88 100 LEU A C 1
ATOM 772 O O . LEU A 1 100 ? -8.191 -1.645 12.079 1.00 98.88 100 LEU A O 1
ATOM 776 N N . ASP A 1 101 ? -8.061 -2.904 10.218 1.00 98.69 101 ASP A N 1
ATOM 777 C CA . ASP A 1 101 ? -9.239 -3.725 10.518 1.00 98.69 101 ASP A CA 1
ATOM 778 C C . ASP A 1 101 ? -9.053 -4.520 11.817 1.00 98.69 101 ASP A C 1
ATOM 780 O O . ASP A 1 101 ? -9.934 -4.535 12.677 1.00 98.69 101 ASP A O 1
ATOM 784 N N . MET A 1 102 ? -7.881 -5.134 12.011 1.00 98.62 102 MET A N 1
ATOM 785 C CA . MET A 1 102 ? -7.567 -5.860 13.246 1.00 98.62 102 MET A CA 1
ATOM 786 C C . MET A 1 102 ? -7.546 -4.932 14.467 1.00 98.62 102 MET A C 1
ATOM 788 O O . MET A 1 102 ? -8.032 -5.304 15.539 1.00 98.62 102 MET A O 1
ATOM 792 N N . LEU A 1 103 ? -7.011 -3.717 14.324 1.00 98.69 103 LEU A N 1
ATOM 793 C CA . LEU A 1 103 ? -6.992 -2.725 15.397 1.00 98.69 103 LEU A CA 1
ATOM 794 C C . LEU A 1 103 ? -8.406 -2.233 15.719 1.00 98.69 103 LEU A C 1
ATOM 796 O O . LEU A 1 103 ? -8.756 -2.113 16.894 1.00 98.69 103 LEU A O 1
ATOM 800 N N . ALA A 1 104 ? -9.234 -1.999 14.700 1.00 98.56 104 ALA A N 1
ATOM 801 C CA . ALA A 1 104 ? -10.632 -1.625 14.866 1.00 98.56 104 ALA A CA 1
ATOM 802 C C . ALA A 1 104 ? -11.431 -2.730 15.574 1.00 98.56 104 ALA A C 1
ATOM 804 O O . ALA A 1 104 ? -12.148 -2.433 16.529 1.00 98.56 104 ALA A O 1
ATOM 805 N N . ALA A 1 105 ? -11.250 -3.994 15.176 1.00 98.50 105 ALA A N 1
ATOM 806 C CA . ALA A 1 105 ? -11.866 -5.147 15.830 1.00 98.50 105 ALA A CA 1
ATOM 807 C C . ALA A 1 105 ? -11.448 -5.249 17.307 1.00 98.50 105 ALA A C 1
ATOM 809 O O . ALA A 1 105 ? -12.302 -5.265 18.187 1.00 98.50 105 ALA A O 1
ATOM 810 N N . THR A 1 106 ? -10.142 -5.187 17.592 1.00 98.44 106 THR A N 1
ATOM 811 C CA . THR A 1 106 ? -9.625 -5.227 18.975 1.00 98.44 106 THR A CA 1
ATOM 812 C C . THR A 1 106 ? -10.170 -4.071 19.820 1.00 98.44 106 THR A C 1
ATOM 814 O O . THR A 1 106 ? -10.519 -4.248 20.983 1.00 98.44 106 THR A O 1
ATOM 817 N N . THR A 1 107 ? -10.277 -2.874 19.236 1.00 98.56 107 THR A N 1
ATOM 818 C CA . THR A 1 107 ? -10.836 -1.697 19.918 1.00 98.56 107 THR A CA 1
ATOM 819 C C . THR A 1 107 ? -12.327 -1.879 20.208 1.00 98.56 107 THR A C 1
ATOM 821 O O . THR A 1 107 ? -12.795 -1.507 21.283 1.00 98.56 107 THR A O 1
ATOM 824 N N . ALA A 1 108 ? -13.084 -2.464 19.276 1.00 98.44 108 ALA A N 1
ATOM 825 C CA . ALA A 1 108 ? -14.489 -2.786 19.490 1.00 98.44 108 ALA A CA 1
ATOM 826 C C . ALA A 1 108 ? -14.665 -3.803 20.628 1.00 98.44 108 ALA A C 1
ATOM 828 O O . ALA A 1 108 ? -15.497 -3.573 21.506 1.00 98.44 108 ALA A O 1
ATOM 829 N N . ASP A 1 109 ? -13.843 -4.854 20.665 1.00 98.12 109 ASP A N 1
ATOM 830 C CA . ASP A 1 109 ? -13.863 -5.861 21.730 1.00 98.12 109 ASP A CA 1
ATOM 831 C C . ASP A 1 109 ? -13.549 -5.241 23.100 1.00 98.12 109 ASP A C 1
ATOM 833 O O . ASP A 1 109 ? -14.287 -5.460 24.063 1.00 98.12 109 ASP A O 1
ATOM 837 N N . CYS A 1 110 ? -12.517 -4.393 23.190 1.00 98.12 110 CYS A N 1
ATOM 838 C CA . CYS A 1 110 ? -12.196 -3.657 24.417 1.00 98.12 110 CYS A CA 1
ATOM 839 C C . CYS A 1 110 ? -13.378 -2.804 24.895 1.00 98.12 110 CYS A C 1
ATOM 841 O O . CYS A 1 110 ? -13.757 -2.881 26.062 1.00 98.12 110 CYS A O 1
ATOM 843 N N . ASN A 1 111 ? -14.012 -2.051 23.992 1.00 98.00 111 ASN A N 1
ATOM 844 C CA . ASN A 1 111 ? -15.170 -1.220 24.327 1.00 98.00 111 ASN A CA 1
ATOM 845 C C . ASN A 1 111 ? -16.363 -2.047 24.840 1.00 98.00 111 ASN A C 1
ATOM 847 O O . ASN A 1 111 ? -17.140 -1.566 25.667 1.00 98.00 111 ASN A O 1
ATOM 851 N N . VAL A 1 112 ? -16.555 -3.268 24.331 1.00 98.25 112 VAL A N 1
ATOM 852 C CA . VAL A 1 112 ? -17.597 -4.183 24.825 1.00 98.25 112 VAL A CA 1
ATOM 853 C C . VAL A 1 112 ? -17.257 -4.650 26.238 1.00 98.25 112 VAL A C 1
ATOM 855 O O . VAL A 1 112 ? -18.095 -4.525 27.131 1.00 98.25 112 VAL A O 1
ATOM 858 N N . ILE A 1 113 ? -16.021 -5.101 26.462 1.00 97.75 113 ILE A N 1
ATOM 859 C CA . ILE A 1 113 ? -15.552 -5.567 27.774 1.00 97.75 113 ILE A CA 1
ATOM 860 C C . ILE A 1 113 ? -15.654 -4.453 28.822 1.00 97.75 113 ILE A C 1
ATOM 862 O O . ILE A 1 113 ? -16.132 -4.697 29.928 1.00 97.75 113 ILE A O 1
ATOM 866 N N . GLU A 1 114 ? -15.251 -3.226 28.489 1.00 97.62 114 GLU A N 1
ATOM 867 C CA . GLU A 1 114 ? -15.341 -2.073 29.393 1.00 97.62 114 GLU A CA 1
ATOM 868 C C . GLU A 1 114 ? -16.784 -1.813 29.837 1.00 97.62 114 GLU A C 1
ATOM 870 O O . GLU A 1 114 ? -17.049 -1.689 31.035 1.00 97.62 114 GLU A O 1
ATOM 875 N N . LYS A 1 115 ? -17.739 -1.834 28.898 1.00 97.56 115 LYS A N 1
ATOM 876 C CA . LYS A 1 115 ? -19.169 -1.685 29.211 1.00 97.56 115 LYS A CA 1
ATOM 877 C C . LYS A 1 115 ? -19.682 -2.812 30.100 1.00 97.56 115 LYS A C 1
ATOM 879 O O . LYS A 1 115 ? -20.406 -2.554 31.061 1.00 97.56 115 LYS A O 1
ATOM 884 N N . GLU A 1 116 ? -19.320 -4.061 29.817 1.00 97.44 116 GLU A N 1
ATOM 885 C CA . GLU A 1 116 ? -19.704 -5.191 30.668 1.00 97.44 116 GLU A CA 1
ATOM 886 C C . GLU A 1 116 ? -19.163 -5.016 32.093 1.00 97.44 116 GLU A C 1
ATOM 888 O O . GLU A 1 116 ? -19.900 -5.176 33.071 1.00 97.44 116 GLU A O 1
ATOM 893 N N . LEU A 1 117 ? -17.911 -4.585 32.229 1.00 97.06 117 LEU A N 1
ATOM 894 C CA . LEU A 1 117 ? -17.269 -4.334 33.516 1.00 97.06 117 LEU A CA 1
ATOM 895 C C . LEU A 1 117 ? -17.980 -3.209 34.289 1.00 97.06 117 LEU A C 1
ATOM 897 O O . LEU A 1 117 ? -18.269 -3.365 35.480 1.00 97.06 117 LEU A O 1
ATOM 901 N N . GLU A 1 118 ? -18.340 -2.113 33.620 1.00 96.69 118 GLU A N 1
ATOM 902 C CA . GLU A 1 118 ? -19.136 -1.024 34.198 1.00 96.69 118 GLU A CA 1
ATOM 903 C C . GLU A 1 118 ? -20.505 -1.507 34.692 1.00 96.69 118 GLU A C 1
ATOM 905 O O . GLU A 1 118 ? -20.906 -1.206 35.825 1.00 96.69 118 GLU A O 1
ATOM 910 N N . THR A 1 119 ? -21.214 -2.310 33.890 1.00 96.25 119 THR A N 1
ATOM 911 C CA . THR A 1 119 ? -22.521 -2.851 34.292 1.00 96.25 119 THR A CA 1
ATOM 912 C C . THR A 1 119 ? -22.397 -3.736 35.532 1.00 96.25 119 THR A C 1
ATOM 914 O O . THR A 1 119 ? -23.153 -3.553 36.489 1.00 96.25 119 THR A O 1
ATOM 917 N N . LEU A 1 120 ? -21.398 -4.620 35.594 1.00 95.94 120 LEU A N 1
ATOM 918 C CA . LEU A 1 120 ? -21.150 -5.477 36.754 1.00 95.94 120 LEU A CA 1
ATOM 919 C C . LEU A 1 120 ? -20.778 -4.668 38.002 1.00 95.94 120 LEU A C 1
ATOM 921 O O . LEU A 1 120 ? -21.265 -4.956 39.100 1.00 95.94 120 LEU A O 1
ATOM 925 N N . GLN A 1 121 ? -19.961 -3.622 37.858 1.00 95.19 121 GLN A N 1
ATOM 926 C CA . GLN A 1 121 ? -19.641 -2.725 38.969 1.00 95.19 121 GLN A CA 1
ATOM 927 C C . GLN A 1 121 ? -20.884 -1.996 39.487 1.00 95.19 121 GLN A C 1
ATOM 929 O O . GLN A 1 121 ? -21.070 -1.901 40.704 1.00 95.19 121 GLN A O 1
ATOM 934 N N . SER A 1 122 ? -21.759 -1.521 38.597 1.00 94.38 122 SER A N 1
ATOM 935 C CA . SER A 1 122 ? -23.013 -0.863 38.986 1.00 94.38 122 SER A CA 1
ATOM 936 C C . SER A 1 122 ? -23.955 -1.817 39.739 1.00 94.38 122 SER A C 1
ATOM 938 O O . SER A 1 122 ? -24.504 -1.461 40.786 1.00 94.38 122 SER A O 1
ATOM 940 N N . GLN A 1 123 ? -24.063 -3.073 39.291 1.00 93.75 123 GLN A N 1
ATOM 941 C CA . GLN A 1 123 ? -24.837 -4.118 39.968 1.00 93.75 123 GLN A CA 1
ATOM 942 C C . GLN A 1 123 ? -24.252 -4.474 41.341 1.00 93.75 123 GLN A C 1
ATOM 944 O O . GLN A 1 123 ? -24.986 -4.672 42.309 1.00 93.75 123 GLN A O 1
ATOM 949 N N . LYS A 1 124 ? -22.921 -4.530 41.462 1.00 92.75 124 LYS A N 1
ATOM 950 C CA . LYS A 1 124 ? -22.256 -4.764 42.750 1.00 92.75 124 LYS A CA 1
ATOM 951 C C . LYS A 1 124 ? -22.535 -3.628 43.739 1.00 92.75 124 LYS A C 1
ATOM 953 O O . LYS A 1 124 ? -22.871 -3.906 44.887 1.00 92.75 124 LYS A O 1
ATOM 958 N N . ARG A 1 125 ? -22.432 -2.368 43.293 1.00 90.62 125 ARG A N 1
ATOM 959 C CA . ARG A 1 125 ? -22.686 -1.173 44.123 1.00 90.62 125 ARG A CA 1
ATOM 960 C C . ARG A 1 125 ? -24.138 -1.093 44.600 1.00 90.62 125 ARG A C 1
ATOM 962 O O . ARG A 1 125 ? -24.386 -0.798 45.765 1.00 90.62 125 ARG A O 1
ATOM 969 N N . THR A 1 126 ? -25.098 -1.383 43.723 1.00 88.81 126 THR A N 1
ATOM 970 C CA . THR A 1 126 ? -26.527 -1.397 44.088 1.00 88.81 126 THR A CA 1
ATOM 971 C C . THR A 1 126 ? -26.836 -2.484 45.115 1.00 88.81 126 THR A C 1
ATOM 973 O O . THR A 1 126 ? -27.456 -2.193 46.134 1.00 88.81 126 THR A O 1
ATOM 976 N N . ARG A 1 127 ? -26.319 -3.705 44.925 1.00 86.50 127 ARG A N 1
ATOM 977 C CA . ARG A 1 127 ? -26.482 -4.802 45.895 1.00 86.50 127 ARG A CA 1
ATOM 978 C C . ARG A 1 127 ? -25.835 -4.518 47.250 1.00 86.50 127 ARG A C 1
ATOM 980 O O . ARG A 1 127 ? -26.382 -4.933 48.266 1.00 86.50 127 ARG A O 1
ATOM 987 N N . SER A 1 128 ? -24.693 -3.825 47.293 1.00 85.25 128 SER A N 1
ATOM 988 C CA . SER A 1 128 ? -24.070 -3.447 48.569 1.00 85.25 128 SER A CA 1
ATOM 989 C C . SER A 1 128 ? -24.853 -2.387 49.342 1.00 85.25 128 SER A C 1
ATOM 991 O O . SER A 1 128 ? -24.72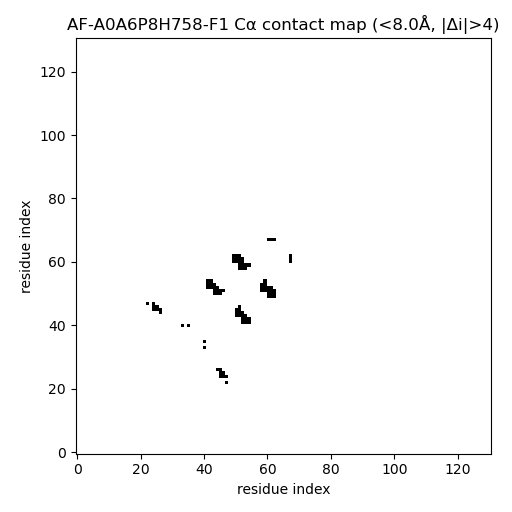6 -2.348 50.554 1.00 85.25 128 SER A O 1
ATOM 993 N N . MET A 1 129 ? -25.654 -1.546 48.674 1.00 76.38 129 MET A N 1
ATOM 994 C CA . MET A 1 129 ? -26.505 -0.551 49.348 1.00 76.38 129 MET A CA 1
ATOM 995 C C . MET A 1 129 ? -27.826 -1.131 49.880 1.00 76.38 129 MET A C 1
ATOM 997 O O . MET A 1 129 ? -28.528 -0.457 50.624 1.00 76.38 129 MET A O 1
ATOM 1001 N N . GLN A 1 130 ? -28.189 -2.352 49.480 1.00 71.88 130 GLN A N 1
ATOM 1002 C CA . GLN A 1 130 ? -29.428 -3.028 49.889 1.00 71.88 130 GLN A CA 1
ATOM 1003 C C . GLN A 1 130 ? -29.248 -3.974 51.090 1.00 71.88 130 GLN A C 1
ATOM 1005 O O . GLN A 1 130 ? -30.226 -4.572 51.533 1.00 71.88 130 GLN A O 1
ATOM 1010 N N . ARG A 1 131 ? -28.017 -4.151 51.581 1.00 54.91 131 ARG A N 1
ATOM 1011 C CA . ARG A 1 131 ? -27.679 -4.940 52.775 1.00 54.91 131 ARG A CA 1
ATOM 1012 C C . ARG A 1 131 ? -27.332 -4.016 53.928 1.00 54.91 131 ARG A C 1
ATOM 1014 O O . ARG A 1 131 ? -27.649 -4.413 55.067 1.00 54.91 131 ARG A O 1
#

pLDDT: mean 74.88, std 20.11, range [45.19, 98.88]